Protein AF-A0A521HF65-F1 (afdb_monomer)

Foldseek 3Di:
DDDPDFFDDDVPDDRDWFDDPDPPDDSDWFDDPDPDDDDDSDWFDDDDPPDDRDWFDDPPDDRDWFDDPDPDDSDDDDDDDDDPDDDDDPPPDD

Mean predicted aligned error: 7.66 Å

Solvent-accessible surface area (backbone atoms only — not comparable to full-atom values): 7007 Å² total; per-residue (Å²): 134,90,74,94,76,88,55,84,40,63,96,96,47,72,36,72,83,60,80,51,88,51,96,90,49,71,39,73,86,60,78,55,84,60,91,71,76,89,68,63,42,73,87,62,79,52,90,56,92,91,53,72,39,77,86,64,78,46,92,80,82,73,40,75,86,62,81,52,67,98,86,54,72,48,73,88,84,88,79,90,85,85,76,95,70,87,89,82,75,70,88,92,68,132

Structure (mmCIF, N/CA/C/O backbone):
data_AF-A0A521HF65-F1
#
_entry.id   AF-A0A521HF65-F1
#
loop_
_atom_site.group_PDB
_atom_site.id
_atom_site.type_symbol
_atom_site.label_atom_id
_atom_site.label_alt_id
_atom_site.label_comp_id
_atom_site.label_asym_id
_atom_site.label_entity_id
_atom_site.label_seq_id
_atom_site.pdbx_PDB_ins_code
_atom_site.Cartn_x
_atom_site.Cartn_y
_atom_site.Cartn_z
_atom_site.occupancy
_atom_site.B_iso_or_equiv
_atom_site.auth_seq_id
_atom_site.auth_comp_id
_atom_site.auth_asym_id
_atom_site.auth_atom_id
_atom_site.pdbx_PDB_model_num
ATOM 1 N N . MET A 1 1 ? 13.622 14.111 -13.844 1.00 51.09 1 MET A N 1
ATOM 2 C CA . MET A 1 1 ? 13.345 13.225 -12.695 1.00 51.09 1 MET A CA 1
ATOM 3 C C . MET A 1 1 ? 14.667 12.565 -12.360 1.00 51.09 1 MET A C 1
ATOM 5 O O . MET A 1 1 ? 15.291 12.043 -13.272 1.00 51.09 1 MET A O 1
ATOM 9 N N . ASN A 1 2 ? 15.161 12.738 -11.134 1.00 55.12 2 ASN A N 1
ATOM 10 C CA . ASN A 1 2 ? 16.454 12.198 -10.715 1.00 55.12 2 ASN A CA 1
ATOM 11 C C . ASN A 1 2 ? 16.174 10.924 -9.921 1.00 55.12 2 ASN A C 1
ATOM 13 O O . ASN A 1 2 ? 15.920 10.993 -8.719 1.00 55.12 2 ASN A O 1
ATOM 17 N N . ASP A 1 3 ? 16.158 9.785 -10.602 1.00 68.19 3 ASP A N 1
ATOM 18 C CA . ASP A 1 3 ? 15.866 8.506 -9.966 1.00 68.19 3 ASP A CA 1
ATOM 19 C C . ASP A 1 3 ? 17.160 7.954 -9.353 1.00 68.19 3 ASP A C 1
ATOM 21 O O . ASP A 1 3 ? 18.153 7.757 -10.051 1.00 68.19 3 ASP A O 1
ATOM 25 N N . GLY A 1 4 ? 17.175 7.728 -8.036 1.00 67.31 4 GLY A N 1
ATOM 26 C CA . GLY A 1 4 ? 18.368 7.248 -7.322 1.00 67.31 4 GLY A CA 1
ATOM 27 C C . GLY A 1 4 ? 18.696 5.770 -7.568 1.00 67.31 4 GLY A C 1
ATOM 28 O O . GLY A 1 4 ? 19.836 5.360 -7.366 1.00 67.31 4 GLY A O 1
ATOM 29 N N . VAL A 1 5 ? 17.712 4.973 -8.009 1.00 72.38 5 VAL A N 1
ATOM 30 C CA . VAL A 1 5 ? 17.844 3.550 -8.362 1.00 72.38 5 VAL A CA 1
ATOM 31 C C . VAL A 1 5 ? 16.827 3.217 -9.461 1.00 72.38 5 VAL A C 1
ATOM 33 O O . VAL A 1 5 ? 15.634 3.437 -9.271 1.00 72.38 5 VAL A O 1
ATOM 36 N N . SER A 1 6 ? 17.282 2.651 -10.584 1.00 74.06 6 SER A N 1
ATOM 37 C CA . SER A 1 6 ? 16.422 2.092 -11.638 1.00 74.06 6 SER A CA 1
ATOM 38 C C . SER A 1 6 ? 16.647 0.586 -11.726 1.00 74.06 6 SER A C 1
ATOM 40 O O . SER A 1 6 ? 17.771 0.131 -11.932 1.00 74.06 6 SER A O 1
ATOM 42 N N . GLY A 1 7 ? 15.582 -0.189 -11.532 1.00 71.44 7 GLY A N 1
ATOM 43 C CA . GLY A 1 7 ? 15.594 -1.640 -11.665 1.00 71.44 7 GLY A CA 1
ATOM 44 C C . GLY A 1 7 ? 14.788 -2.063 -12.883 1.00 71.44 7 GLY A C 1
ATOM 45 O O . GLY A 1 7 ? 13.597 -1.775 -12.951 1.00 71.44 7 GLY A O 1
ATOM 46 N N . GLN A 1 8 ? 15.418 -2.754 -13.830 1.00 72.56 8 GLN A N 1
ATOM 47 C CA . GLN A 1 8 ? 14.757 -3.269 -15.031 1.00 72.56 8 GLN A CA 1
ATOM 48 C C . GLN A 1 8 ? 14.743 -4.796 -14.977 1.00 72.56 8 GLN A C 1
ATOM 50 O O . GLN A 1 8 ? 15.793 -5.436 -14.974 1.00 72.56 8 GLN A O 1
ATOM 55 N N . GLY A 1 9 ? 13.548 -5.379 -14.898 1.00 64.31 9 GLY A N 1
ATOM 56 C CA . GLY A 1 9 ? 13.337 -6.823 -14.966 1.00 64.31 9 GLY A CA 1
ATOM 57 C C . GLY A 1 9 ? 12.744 -7.208 -16.318 1.00 64.31 9 GLY A C 1
ATOM 58 O O . GLY A 1 9 ? 11.790 -6.581 -16.767 1.00 64.31 9 GLY A O 1
ATOM 59 N N . GLY A 1 10 ? 13.297 -8.238 -16.966 1.00 70.12 10 GLY A N 1
ATOM 60 C CA . GLY A 1 10 ? 12.679 -8.866 -18.139 1.00 70.12 10 GLY A CA 1
ATOM 61 C C . GLY A 1 10 ? 11.387 -9.629 -17.791 1.00 70.12 10 GLY A C 1
ATOM 62 O O . GLY A 1 10 ? 10.923 -9.578 -16.649 1.00 70.12 10 GLY A O 1
ATOM 63 N N . PRO A 1 11 ? 10.799 -10.373 -18.744 1.00 65.62 11 PRO A N 1
ATOM 64 C CA . PRO A 1 11 ? 9.569 -11.130 -18.511 1.00 65.62 11 PRO A CA 1
ATOM 65 C C . PRO A 1 11 ? 9.680 -12.038 -17.274 1.00 65.62 11 PRO A C 1
ATOM 67 O O . PRO A 1 11 ? 10.532 -12.921 -17.216 1.00 65.62 11 PRO A O 1
ATOM 70 N N . GLY A 1 12 ? 8.833 -11.797 -16.268 1.00 68.44 12 GLY A N 1
ATOM 71 C CA . GLY A 1 12 ? 8.803 -12.561 -15.013 1.00 68.44 12 GLY A CA 1
ATOM 72 C C . GLY A 1 12 ? 9.834 -12.155 -1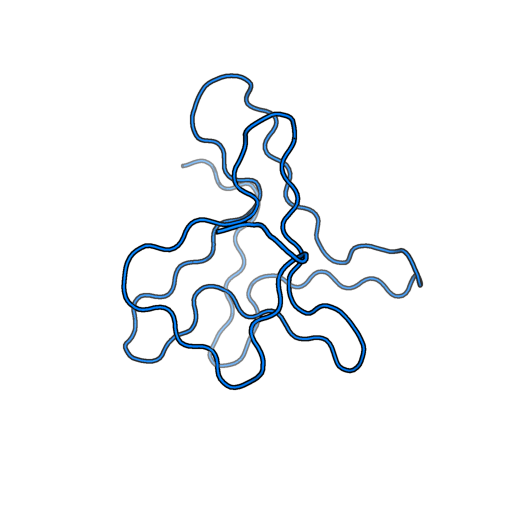3.948 1.00 68.44 12 GLY A C 1
ATOM 73 O O . GLY A 1 12 ? 9.877 -12.784 -12.889 1.00 68.44 12 GLY A O 1
ATOM 74 N N . ALA A 1 13 ? 10.648 -11.120 -14.179 1.00 72.81 13 ALA A N 1
ATOM 75 C CA . ALA A 1 13 ? 11.655 -10.654 -13.225 1.00 72.81 13 ALA A CA 1
ATOM 76 C C . ALA A 1 13 ? 11.199 -9.403 -12.452 1.00 72.81 13 ALA A C 1
ATOM 78 O O . ALA A 1 13 ? 10.526 -8.525 -12.985 1.00 72.81 13 ALA A O 1
ATOM 79 N N . ALA A 1 14 ? 11.611 -9.297 -11.185 1.00 76.19 14 ALA A N 1
ATOM 80 C CA . ALA A 1 14 ? 11.450 -8.073 -10.403 1.00 76.19 14 ALA A CA 1
ATOM 81 C C . ALA A 1 14 ? 12.634 -7.138 -10.677 1.00 76.19 14 ALA A C 1
ATOM 83 O O . ALA A 1 14 ? 13.778 -7.548 -10.491 1.00 76.19 14 ALA A O 1
ATOM 84 N N . GLY A 1 15 ? 12.369 -5.889 -11.074 1.00 78.94 15 GLY A N 1
ATOM 85 C CA . GLY A 1 15 ? 13.425 -4.888 -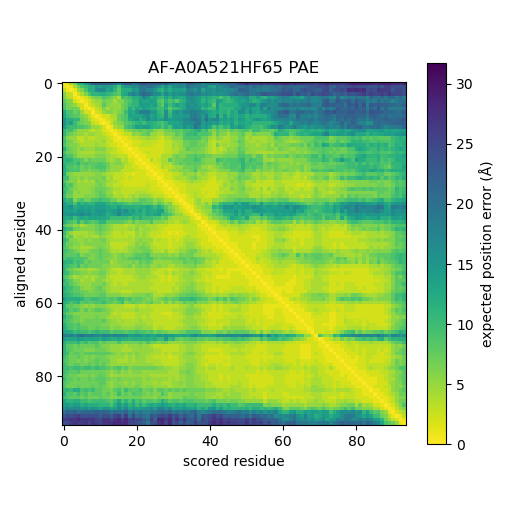11.269 1.00 78.94 15 GLY A CA 1
ATOM 86 C C . GLY A 1 15 ? 14.174 -4.552 -9.973 1.00 78.94 15 GLY A C 1
ATOM 87 O O . GLY A 1 15 ? 15.379 -4.329 -9.998 1.00 78.94 15 GLY A O 1
ATOM 88 N N . VAL A 1 16 ? 13.478 -4.579 -8.830 1.00 83.94 16 VAL A N 1
ATOM 89 C CA . VAL A 1 16 ? 14.046 -4.405 -7.484 1.00 83.94 16 VAL A CA 1
ATOM 90 C C . VAL A 1 16 ? 13.373 -5.392 -6.527 1.00 83.94 16 VAL A C 1
ATOM 92 O O . VAL A 1 16 ? 12.156 -5.571 -6.570 1.00 83.94 16 VAL A O 1
ATOM 95 N N . ARG A 1 17 ? 14.151 -6.037 -5.646 1.00 82.81 17 ARG A N 1
ATOM 96 C CA . ARG A 1 17 ? 13.648 -6.962 -4.617 1.00 82.81 17 ARG A CA 1
ATOM 97 C C . ARG A 1 17 ? 14.333 -6.693 -3.278 1.00 82.81 17 ARG A C 1
ATOM 99 O O . ARG A 1 17 ? 15.529 -6.924 -3.152 1.00 82.81 17 ARG A O 1
ATOM 106 N N . GLY A 1 18 ? 13.567 -6.282 -2.270 1.00 84.50 18 GLY A N 1
ATOM 107 C CA . GLY A 1 18 ? 14.021 -6.263 -0.878 1.00 84.50 18 GLY A CA 1
ATOM 108 C C . GLY A 1 18 ? 13.548 -7.509 -0.133 1.00 84.50 18 GLY A C 1
ATOM 109 O O . GLY A 1 18 ? 12.376 -7.875 -0.217 1.00 84.50 18 GLY A O 1
ATOM 110 N N . ARG A 1 19 ? 14.456 -8.191 0.570 1.00 87.19 19 ARG A N 1
ATOM 111 C CA . ARG A 1 19 ? 14.160 -9.392 1.366 1.00 87.19 19 ARG A CA 1
ATOM 112 C C . ARG A 1 19 ? 14.764 -9.235 2.754 1.00 87.19 19 ARG A C 1
ATOM 114 O O . ARG A 1 19 ? 15.964 -9.013 2.863 1.00 87.19 19 ARG A O 1
ATOM 121 N N . SER A 1 20 ? 13.947 -9.427 3.784 1.00 87.69 20 SER A N 1
ATOM 122 C CA . SER A 1 20 ? 14.402 -9.549 5.169 1.00 87.69 20 SER A CA 1
ATOM 123 C C . SER A 1 20 ? 14.062 -10.937 5.704 1.00 87.69 20 SER A C 1
ATOM 125 O O . SER A 1 20 ? 13.027 -11.496 5.351 1.00 87.69 20 SER A O 1
ATOM 127 N N . ILE A 1 21 ? 14.962 -11.502 6.509 1.00 89.50 21 ILE A N 1
ATOM 128 C CA . ILE A 1 21 ? 14.776 -12.792 7.197 1.00 89.50 21 ILE A CA 1
ATOM 129 C C . ILE A 1 21 ? 14.465 -12.617 8.689 1.00 89.50 21 ILE A C 1
ATOM 131 O O . ILE A 1 21 ? 14.220 -13.601 9.381 1.00 89.50 21 ILE A O 1
ATOM 135 N N . SER A 1 22 ? 14.520 -11.381 9.192 1.00 86.44 22 SER A N 1
ATOM 136 C CA . SER A 1 22 ? 14.176 -11.082 10.580 1.00 86.44 22 SER A CA 1
ATOM 137 C C . SER A 1 22 ? 12.665 -11.174 10.769 1.00 86.44 22 SER A C 1
ATOM 139 O O . SER A 1 22 ? 11.915 -10.744 9.894 1.00 86.44 22 SER A O 1
ATOM 141 N N . GLN A 1 23 ? 12.230 -11.696 11.917 1.00 82.12 23 GLN A N 1
ATOM 142 C CA . GLN A 1 23 ? 10.811 -11.854 12.251 1.00 82.12 23 GLN A CA 1
ATOM 143 C C . GLN A 1 23 ? 10.057 -10.517 12.232 1.00 82.12 23 GLN A C 1
ATOM 145 O O . GLN A 1 23 ? 8.938 -10.462 11.734 1.00 82.12 23 GLN A O 1
ATOM 150 N N . ASP A 1 24 ? 10.717 -9.443 12.670 1.00 83.62 24 ASP A N 1
ATOM 151 C CA . ASP A 1 24 ? 10.162 -8.083 12.706 1.00 83.62 24 ASP A CA 1
ATOM 152 C C . ASP A 1 24 ? 10.763 -7.173 11.618 1.00 83.62 24 ASP A C 1
ATOM 154 O O . ASP A 1 24 ? 10.642 -5.948 11.657 1.00 83.62 24 ASP A O 1
ATOM 158 N N . GLY A 1 25 ? 11.500 -7.748 10.665 1.00 80.50 25 GLY A N 1
ATOM 159 C CA . GLY A 1 25 ? 12.247 -6.983 9.675 1.00 80.50 25 GLY A CA 1
ATOM 160 C C . GLY A 1 25 ? 11.415 -6.575 8.463 1.00 80.50 25 GLY A C 1
ATOM 161 O O . GLY A 1 25 ? 10.667 -7.368 7.901 1.00 80.50 25 GLY A O 1
ATOM 162 N N . PHE A 1 26 ? 11.647 -5.364 7.964 1.00 85.25 26 PHE A N 1
ATOM 163 C CA . PHE A 1 26 ? 11.073 -4.903 6.700 1.00 85.25 26 PHE A CA 1
ATOM 164 C C . PHE A 1 26 ? 11.980 -5.273 5.523 1.00 85.25 26 PHE A C 1
ATOM 166 O O . PHE A 1 26 ? 13.187 -5.047 5.567 1.00 85.25 26 PHE A O 1
ATOM 173 N N . GLY A 1 27 ? 11.406 -5.822 4.449 1.00 88.00 27 GLY A N 1
ATOM 174 C CA . GLY A 1 27 ? 12.143 -6.062 3.202 1.00 88.00 27 GLY A CA 1
ATOM 175 C C . GLY A 1 27 ? 12.435 -4.771 2.429 1.00 88.00 27 GLY A C 1
ATOM 176 O O . GLY A 1 27 ? 13.539 -4.602 1.920 1.00 88.00 27 GLY A O 1
ATOM 177 N N . VAL A 1 28 ? 11.456 -3.863 2.353 1.00 88.50 28 VAL A N 1
ATOM 178 C CA . VAL A 1 28 ? 11.550 -2.540 1.709 1.00 88.50 28 VAL A CA 1
ATOM 179 C C . VAL A 1 28 ? 10.762 -1.535 2.548 1.00 88.50 28 VAL A C 1
ATOM 181 O O . VAL A 1 28 ? 9.646 -1.836 2.967 1.00 88.50 28 VAL A O 1
ATOM 184 N N . VAL A 1 29 ? 11.320 -0.342 2.762 1.00 86.94 29 VAL A N 1
ATOM 185 C CA . VAL A 1 29 ? 10.646 0.782 3.429 1.00 86.94 29 VAL A CA 1
ATOM 186 C C . VAL A 1 29 ? 10.668 1.988 2.494 1.00 86.94 29 VAL A C 1
ATOM 188 O O . VAL A 1 29 ? 11.739 2.441 2.097 1.00 86.94 29 VAL A O 1
ATOM 191 N N . GLY A 1 30 ? 9.489 2.497 2.133 1.00 87.25 30 GLY A N 1
ATOM 192 C CA . GLY A 1 30 ? 9.338 3.737 1.372 1.00 87.25 30 GLY A CA 1
ATOM 193 C C . GLY A 1 30 ? 8.984 4.895 2.300 1.00 87.25 30 GLY A C 1
ATOM 194 O O . GLY A 1 30 ? 7.976 4.831 3.000 1.00 87.25 30 GLY A O 1
ATOM 195 N N . TYR A 1 31 ? 9.796 5.952 2.313 1.00 86.31 31 TYR A N 1
ATOM 196 C CA . TYR A 1 31 ? 9.595 7.121 3.170 1.00 86.31 31 TYR A CA 1
ATOM 197 C C . TYR A 1 31 ? 9.708 8.411 2.357 1.00 86.31 31 TYR A C 1
ATOM 199 O O . TYR A 1 31 ? 10.714 8.647 1.692 1.00 86.31 31 TYR A O 1
ATOM 207 N N . ALA A 1 32 ? 8.674 9.250 2.426 1.00 86.12 32 ALA A N 1
ATOM 208 C CA . ALA A 1 32 ? 8.665 10.582 1.832 1.00 86.12 32 ALA A CA 1
ATOM 209 C C . ALA A 1 32 ? 8.621 11.626 2.958 1.00 86.12 32 ALA A C 1
ATOM 211 O O . ALA A 1 32 ? 7.618 11.736 3.654 1.00 86.12 32 ALA A O 1
ATOM 212 N N . SER A 1 33 ? 9.709 12.381 3.138 1.00 83.94 33 SER A N 1
ATOM 213 C CA . SER A 1 33 ? 9.875 13.360 4.228 1.00 83.94 33 SER A CA 1
ATOM 214 C C . SER A 1 33 ? 9.393 14.774 3.897 1.00 83.94 33 SER A C 1
ATOM 216 O O . SER A 1 33 ? 9.452 15.656 4.753 1.00 83.94 33 SER A O 1
ATOM 218 N N . ALA A 1 34 ? 8.975 15.023 2.655 1.00 78.06 34 ALA A N 1
ATOM 219 C CA . ALA A 1 34 ? 8.593 16.357 2.214 1.00 78.06 34 ALA A CA 1
ATOM 220 C C . ALA A 1 34 ? 7.382 16.861 3.018 1.00 78.06 34 ALA A C 1
ATOM 222 O O . ALA A 1 34 ? 6.301 16.281 2.959 1.00 78.06 34 ALA A O 1
ATOM 223 N N . ILE A 1 35 ? 7.586 17.950 3.766 1.00 72.81 35 ILE A N 1
ATOM 224 C CA . ILE A 1 35 ? 6.572 18.561 4.644 1.00 72.81 35 ILE A CA 1
ATOM 225 C C . ILE A 1 35 ? 5.510 19.307 3.820 1.00 72.81 35 ILE A C 1
ATOM 227 O O . ILE A 1 35 ? 4.379 19.494 4.261 1.00 72.81 35 ILE A O 1
ATOM 231 N N . THR A 1 36 ? 5.863 19.717 2.602 1.00 76.19 36 THR A N 1
ATOM 232 C CA . THR A 1 36 ? 4.965 20.371 1.653 1.00 76.19 36 THR A CA 1
ATOM 233 C C . THR A 1 36 ? 4.839 19.529 0.382 1.00 76.19 36 THR A C 1
ATOM 235 O O . THR A 1 36 ? 5.806 18.933 -0.094 1.00 76.19 36 THR A O 1
ATOM 238 N N . GLY A 1 37 ? 3.625 19.467 -0.172 1.00 70.81 37 GLY A N 1
ATOM 239 C CA . GLY A 1 37 ? 3.309 18.687 -1.374 1.00 70.81 37 GLY A CA 1
ATOM 240 C C . GLY A 1 37 ? 2.685 17.312 -1.098 1.00 70.81 37 GLY A C 1
ATOM 241 O O . GLY A 1 37 ? 2.497 16.898 0.040 1.00 70.81 37 GLY A O 1
ATOM 242 N N . THR A 1 38 ? 2.322 16.600 -2.169 1.00 74.44 38 THR A N 1
ATOM 243 C CA . THR A 1 38 ? 1.653 15.283 -2.128 1.00 74.44 38 THR A CA 1
ATOM 244 C C . THR A 1 38 ? 2.660 14.139 -2.291 1.00 74.44 38 THR A C 1
ATOM 246 O O . THR A 1 38 ? 2.548 13.297 -3.189 1.00 74.44 38 THR A O 1
ATOM 249 N N . GLY A 1 39 ? 3.700 14.141 -1.451 1.00 79.25 39 GLY A N 1
ATOM 250 C CA . GLY A 1 39 ? 4.733 13.103 -1.456 1.00 79.25 39 GLY A CA 1
ATOM 251 C C . GLY A 1 39 ? 4.138 11.704 -1.263 1.00 79.25 39 GLY A C 1
ATOM 252 O O . GLY A 1 39 ? 3.192 11.519 -0.500 1.00 79.25 39 GLY A O 1
ATOM 253 N N . ARG A 1 40 ? 4.681 10.707 -1.968 1.00 85.12 40 ARG A N 1
ATOM 254 C CA . ARG A 1 40 ? 4.272 9.298 -1.860 1.00 85.12 40 ARG A CA 1
ATOM 255 C C . ARG A 1 40 ? 5.481 8.482 -1.428 1.00 85.12 40 ARG A C 1
ATOM 257 O O . ARG A 1 40 ? 6.496 8.514 -2.113 1.00 85.12 40 ARG A O 1
ATOM 264 N N . GLY A 1 41 ? 5.372 7.754 -0.315 1.00 87.44 41 GLY A N 1
ATOM 265 C CA . GLY A 1 41 ? 6.427 6.828 0.112 1.00 87.44 41 GLY A CA 1
ATOM 266 C C . GLY A 1 41 ? 6.581 5.649 -0.853 1.00 87.44 41 GLY A C 1
ATOM 267 O O . GLY A 1 41 ? 7.698 5.229 -1.136 1.00 87.44 41 GLY A O 1
ATOM 268 N N . VAL A 1 42 ? 5.460 5.154 -1.395 1.00 89.56 42 VAL A N 1
ATOM 269 C CA . VAL A 1 42 ? 5.397 4.103 -2.422 1.00 89.56 42 VAL A CA 1
ATOM 270 C C . VAL A 1 42 ? 4.281 4.442 -3.415 1.00 89.56 42 VAL A C 1
ATOM 272 O O . VAL A 1 42 ? 3.202 4.878 -3.012 1.00 89.56 42 VAL A O 1
ATOM 275 N N . TYR A 1 43 ? 4.532 4.241 -4.708 1.00 88.12 43 TYR A N 1
ATOM 276 C CA . TYR A 1 43 ? 3.552 4.398 -5.784 1.00 88.12 43 TYR A CA 1
ATOM 277 C C . TYR A 1 43 ? 3.597 3.169 -6.696 1.00 88.12 43 TYR A C 1
ATOM 279 O O . TYR A 1 43 ? 4.670 2.806 -7.172 1.00 88.12 43 TYR A O 1
ATOM 287 N N . GLY A 1 44 ? 2.449 2.523 -6.916 1.00 89.81 44 GLY A N 1
ATOM 288 C CA . GLY A 1 44 ? 2.312 1.383 -7.823 1.00 89.81 44 GLY A CA 1
ATOM 289 C C . GLY A 1 44 ? 1.371 1.724 -8.972 1.00 89.81 44 GLY A C 1
ATOM 290 O O . GLY A 1 44 ? 0.239 2.142 -8.733 1.00 89.81 44 GLY A O 1
ATOM 291 N N . GLN A 1 45 ? 1.836 1.547 -10.207 1.00 89.81 45 GLN A N 1
ATOM 292 C CA . GLN A 1 45 ? 1.085 1.812 -11.433 1.00 89.81 45 GLN A CA 1
ATOM 293 C C . GLN A 1 45 ? 1.231 0.628 -12.385 1.00 89.81 45 GLN A C 1
ATOM 295 O O . GLN A 1 45 ? 2.320 0.075 -12.529 1.00 89.81 45 GLN A O 1
ATOM 300 N N . ALA A 1 46 ? 0.129 0.252 -13.029 1.00 90.00 46 ALA A N 1
ATOM 301 C CA . ALA A 1 46 ? 0.114 -0.756 -14.074 1.00 90.00 46 ALA A CA 1
ATOM 302 C C . ALA A 1 46 ? -0.970 -0.397 -15.103 1.00 90.00 46 ALA A C 1
ATOM 304 O O . ALA A 1 46 ? -2.129 -0.207 -14.738 1.00 90.00 46 ALA A O 1
ATOM 305 N N . ASP A 1 47 ? -0.574 -0.268 -16.372 1.00 89.94 47 ASP A N 1
ATOM 306 C CA . ASP A 1 47 ? -1.419 0.338 -17.414 1.00 89.94 47 ASP A CA 1
ATOM 307 C C . ASP A 1 47 ? -2.118 -0.700 -18.313 1.00 89.94 47 ASP A C 1
ATOM 309 O O . ASP A 1 47 ? -3.032 -0.372 -19.068 1.00 89.94 47 ASP A O 1
ATOM 313 N N . ALA A 1 48 ? -1.704 -1.970 -18.250 1.00 88.75 48 ALA A N 1
ATOM 314 C CA . ALA A 1 48 ? -2.253 -3.024 -19.097 1.00 88.75 48 ALA A CA 1
ATOM 315 C C . ALA A 1 48 ? -3.594 -3.562 -18.552 1.00 88.75 48 ALA A C 1
ATOM 317 O O . ALA A 1 48 ? -3.757 -3.691 -17.333 1.00 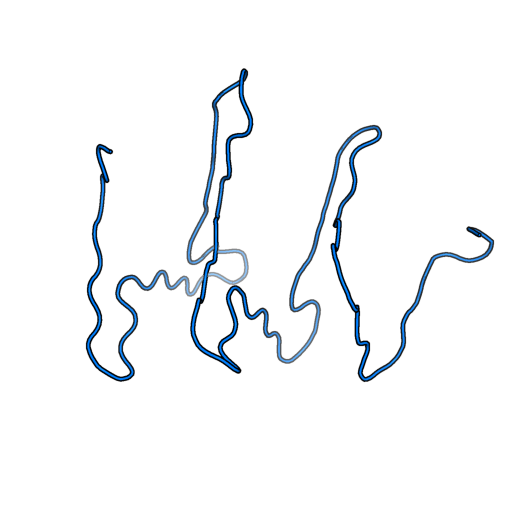88.75 48 ALA A O 1
ATOM 318 N N . PRO A 1 49 ? -4.549 -3.957 -19.415 1.00 90.00 49 PRO A N 1
ATOM 319 C CA . PRO A 1 49 ? -5.784 -4.598 -18.972 1.00 90.00 49 PRO A CA 1
ATOM 320 C C . PRO A 1 49 ? -5.508 -5.835 -18.108 1.00 90.00 49 PRO A C 1
ATOM 322 O O . PRO A 1 49 ? -4.694 -6.683 -18.464 1.00 90.00 49 PRO A O 1
ATOM 325 N N . GLY A 1 50 ? -6.182 -5.933 -16.961 1.00 85.31 50 GLY A N 1
ATOM 326 C CA . GLY A 1 50 ? -6.006 -7.045 -16.019 1.00 85.31 50 GLY A CA 1
ATOM 327 C C . GLY A 1 50 ? -4.705 -7.013 -15.209 1.00 85.31 50 GLY A C 1
ATOM 328 O O . GLY A 1 50 ? -4.481 -7.912 -14.401 1.00 85.31 50 GLY A O 1
ATOM 329 N N . SER A 1 51 ? -3.855 -5.998 -15.390 1.00 89.69 51 SER A N 1
ATOM 330 C CA . SER A 1 51 ? -2.678 -5.811 -14.543 1.00 89.69 51 SER A CA 1
ATOM 331 C C . SER A 1 51 ? -3.052 -5.287 -13.150 1.00 89.69 51 SER A C 1
ATOM 333 O O . SER A 1 51 ? -4.118 -4.705 -12.943 1.00 89.69 51 SER A O 1
ATOM 335 N N . ILE A 1 52 ? -2.174 -5.530 -12.174 1.00 90.88 52 ILE A N 1
ATOM 336 C CA . ILE A 1 52 ? -2.369 -5.143 -10.774 1.00 90.88 52 ILE A CA 1
ATOM 337 C C . ILE A 1 52 ? -1.281 -4.133 -10.406 1.00 90.88 52 ILE A C 1
ATOM 339 O O . ILE A 1 52 ? -0.101 -4.472 -10.432 1.00 90.88 52 ILE A O 1
ATOM 343 N N . GLY A 1 53 ? -1.668 -2.906 -10.040 1.00 91.88 53 GLY A N 1
ATOM 344 C CA . GLY A 1 53 ? -0.713 -1.866 -9.635 1.00 91.88 53 GLY A CA 1
ATOM 345 C C . GLY A 1 53 ? -0.028 -2.157 -8.295 1.00 91.88 53 GLY A C 1
ATOM 346 O O . GLY A 1 53 ? 1.172 -1.935 -8.156 1.00 91.88 53 GLY A O 1
ATOM 347 N N . VAL A 1 54 ? -0.776 -2.680 -7.314 1.00 92.75 54 VAL A N 1
ATOM 348 C CA . VAL A 1 54 ? -0.264 -3.103 -5.999 1.00 92.75 54 VAL A CA 1
ATOM 349 C C . VAL A 1 54 ? -0.991 -4.373 -5.559 1.00 92.75 54 VAL A C 1
ATOM 351 O O . VAL A 1 54 ? -2.219 -4.399 -5.520 1.00 92.75 54 VAL A O 1
ATOM 354 N N . HIS A 1 55 ? -0.238 -5.415 -5.205 1.00 91.88 55 HIS A N 1
ATOM 355 C CA . HIS A 1 55 ? -0.770 -6.679 -4.694 1.00 91.88 55 HIS A CA 1
ATOM 356 C C . HIS A 1 55 ? -0.164 -6.971 -3.317 1.00 91.88 55 HIS A C 1
ATOM 358 O O . HIS A 1 55 ? 1.046 -7.153 -3.201 1.00 91.88 55 HIS A O 1
ATOM 364 N N . GLY A 1 56 ? -1.003 -7.010 -2.279 1.00 93.44 56 GLY A N 1
ATOM 365 C CA . GLY A 1 56 ? -0.623 -7.468 -0.942 1.00 93.44 56 GLY A CA 1
ATOM 366 C C . GLY A 1 56 ? -1.110 -8.891 -0.694 1.00 93.44 56 GLY A C 1
ATOM 367 O O . GLY A 1 56 ? -2.283 -9.187 -0.911 1.00 93.44 56 GLY A O 1
ATOM 368 N N . TYR A 1 57 ? -0.221 -9.761 -0.225 1.00 92.81 57 TYR A N 1
ATOM 369 C CA . TYR A 1 57 ? -0.534 -11.140 0.137 1.00 92.81 57 TYR A CA 1
ATOM 370 C C . TYR A 1 57 ? 0.091 -11.469 1.492 1.00 92.81 57 TYR A C 1
ATOM 372 O O . TYR A 1 57 ? 1.266 -11.189 1.720 1.00 92.81 57 TYR A O 1
ATOM 380 N N . SER A 1 58 ? -0.688 -12.105 2.363 1.00 93.12 58 SER A N 1
ATOM 381 C CA . SER A 1 58 ? -0.193 -12.786 3.557 1.00 93.12 58 SER A CA 1
ATOM 382 C C . SER A 1 58 ? -0.902 -14.129 3.665 1.00 93.12 58 SER A C 1
ATOM 384 O O . SER A 1 58 ? -2.102 -14.193 3.409 1.00 93.12 58 SER A O 1
ATOM 386 N N . GLY A 1 59 ? -0.180 -15.191 4.035 1.00 89.00 59 GLY A N 1
ATOM 387 C CA . GLY A 1 59 ? -0.794 -16.501 4.277 1.00 89.00 59 GLY A CA 1
ATOM 388 C C . GLY A 1 59 ? -1.744 -16.421 5.479 1.00 89.00 59 GLY A C 1
ATOM 389 O O . GLY A 1 59 ? -2.960 -16.420 5.302 1.00 89.00 59 GLY A O 1
ATOM 390 N N . PRO A 1 60 ? -1.209 -16.292 6.703 1.00 91.69 60 PRO A N 1
ATOM 391 C CA . PRO A 1 60 ? -1.968 -15.853 7.869 1.00 91.69 60 PRO A CA 1
ATOM 392 C C . PRO A 1 60 ? -1.815 -14.335 8.097 1.00 91.69 60 PRO A C 1
ATOM 394 O O . PRO A 1 60 ? -0.716 -13.792 8.003 1.00 91.69 60 PRO A O 1
ATOM 397 N N . GLY A 1 61 ? -2.899 -13.63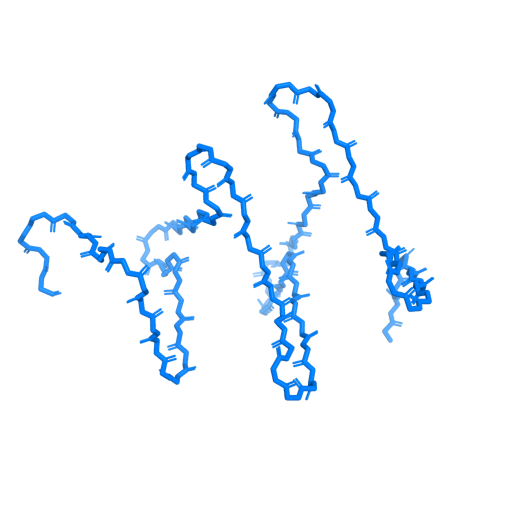0 8.431 1.00 90.44 61 GLY A N 1
ATOM 398 C CA . GLY A 1 61 ? -2.848 -12.238 8.905 1.00 90.44 61 GLY A CA 1
ATOM 399 C C . GLY A 1 61 ? -3.311 -11.191 7.889 1.00 90.44 61 GLY A C 1
ATOM 400 O O . GLY A 1 61 ? -4.322 -11.377 7.218 1.00 90.44 61 GLY A O 1
ATOM 401 N N . ILE A 1 62 ? -2.615 -10.051 7.832 1.00 92.19 62 ILE A N 1
ATOM 402 C CA . ILE A 1 62 ? -3.060 -8.852 7.107 1.00 92.19 62 ILE A CA 1
ATOM 403 C C . ILE A 1 62 ? -2.218 -8.668 5.841 1.00 92.19 62 ILE A C 1
ATOM 405 O O . ILE A 1 62 ? -1.018 -8.432 5.927 1.00 92.19 62 ILE A O 1
ATOM 409 N N . GLY A 1 63 ? -2.849 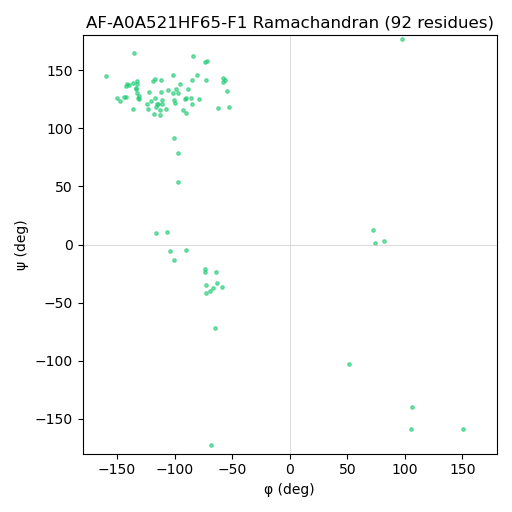-8.749 4.664 1.00 94.06 63 GLY A N 1
ATOM 410 C CA . GLY A 1 63 ? -2.169 -8.529 3.379 1.00 94.06 63 GLY A CA 1
ATOM 411 C C . GLY A 1 63 ? -1.815 -7.060 3.115 1.00 94.06 63 GLY A C 1
ATOM 412 O O . GLY A 1 63 ? -0.770 -6.780 2.534 1.00 94.06 63 GLY A O 1
ATOM 413 N N . VAL A 1 64 ? -2.667 -6.124 3.554 1.00 93.75 64 VAL A N 1
ATOM 414 C CA . VAL A 1 64 ? -2.438 -4.669 3.486 1.00 93.75 64 VAL A CA 1
ATOM 415 C C . VAL A 1 64 ? -3.034 -4.013 4.731 1.00 93.75 64 VAL A C 1
ATOM 417 O O . VAL A 1 64 ? -4.213 -4.203 5.022 1.00 93.75 64 VAL A O 1
ATOM 420 N N . MET A 1 65 ? -2.233 -3.226 5.454 1.00 93.25 65 MET A N 1
ATOM 421 C CA . MET A 1 65 ? -2.679 -2.426 6.597 1.00 93.25 65 MET A CA 1
ATOM 422 C C . MET A 1 65 ? -2.532 -0.938 6.271 1.00 93.25 65 MET A C 1
ATOM 424 O O . MET A 1 65 ? -1.429 -0.472 6.001 1.00 93.25 65 MET A O 1
ATOM 428 N N . GLY A 1 66 ? -3.639 -0.197 6.317 1.00 93.19 66 GLY A N 1
ATOM 429 C CA . GLY A 1 66 ? -3.638 1.264 6.263 1.00 93.19 66 GLY A CA 1
ATOM 430 C C . GLY A 1 66 ? -3.771 1.849 7.666 1.00 93.19 66 GLY A C 1
ATOM 431 O O . GLY A 1 66 ? -4.625 1.411 8.436 1.00 93.19 66 GLY A O 1
ATOM 432 N N . VAL A 1 67 ? -2.953 2.848 7.994 1.00 92.56 67 VAL A N 1
ATOM 433 C CA . VAL A 1 67 ? -3.041 3.612 9.247 1.00 92.56 67 VAL A CA 1
ATOM 434 C C . VAL A 1 67 ? -2.942 5.091 8.905 1.00 92.56 67 VAL A C 1
ATOM 436 O O . VAL A 1 67 ? -2.074 5.493 8.133 1.00 92.56 67 VAL A O 1
ATOM 439 N N . ALA A 1 68 ? -3.821 5.903 9.484 1.00 91.56 68 ALA A N 1
ATOM 440 C CA . ALA A 1 68 ? -3.795 7.351 9.341 1.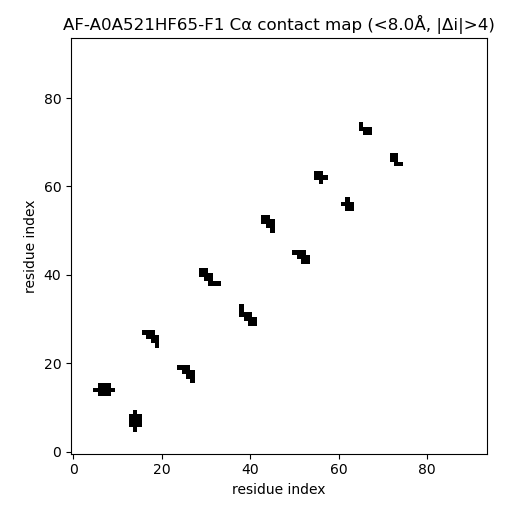00 91.56 68 ALA A CA 1
ATOM 441 C C . ALA A 1 68 ? -3.943 8.017 10.714 1.00 91.56 68 ALA A C 1
ATOM 443 O O . ALA A 1 68 ? -4.694 7.541 11.564 1.00 91.56 68 ALA A O 1
ATOM 444 N N . GLY A 1 69 ? -3.204 9.105 10.936 1.00 87.88 69 GLY A N 1
ATOM 445 C CA . GLY A 1 69 ? -3.323 9.926 12.143 1.00 87.88 69 GLY A CA 1
ATOM 446 C C . GLY A 1 69 ? -4.456 10.955 12.051 1.00 87.88 69 GLY A C 1
ATOM 447 O O . GLY A 1 69 ? -4.906 11.301 10.958 1.00 87.88 69 GLY A O 1
ATOM 448 N 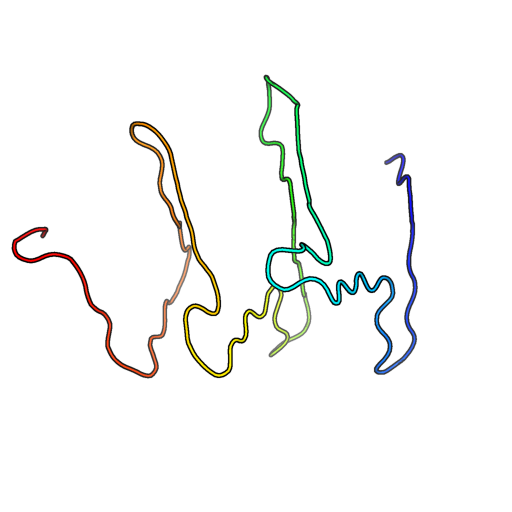N . ALA A 1 70 ? -4.866 11.485 13.210 1.00 85.31 70 ALA A N 1
ATOM 449 C CA . ALA A 1 70 ? -5.867 12.547 13.368 1.00 85.31 70 ALA A CA 1
ATOM 450 C C . ALA A 1 70 ? -7.197 12.277 12.632 1.00 85.31 70 ALA A C 1
ATOM 452 O O . ALA A 1 70 ? -8.020 11.511 13.124 1.00 85.31 70 ALA A O 1
ATOM 453 N N . THR A 1 71 ? -7.409 12.921 11.479 1.00 83.81 71 THR A N 1
ATOM 454 C CA . THR A 1 71 ? -8.626 12.859 10.645 1.00 83.81 71 THR A CA 1
ATOM 455 C C . THR A 1 71 ? -8.372 12.251 9.261 1.00 83.81 71 THR A C 1
ATOM 457 O O . THR A 1 71 ? -9.220 12.343 8.374 1.00 83.81 71 THR A O 1
ATOM 460 N N . GLY A 1 72 ? -7.190 11.668 9.041 1.00 87.31 72 GLY A N 1
ATOM 461 C CA . GLY A 1 72 ? -6.817 11.094 7.753 1.00 87.31 72 GLY A CA 1
ATOM 462 C C . GLY A 1 72 ? -7.559 9.794 7.434 1.00 87.31 72 GLY A C 1
ATOM 463 O O . GLY A 1 72 ? -8.014 9.069 8.317 1.00 87.31 72 GLY A O 1
ATOM 464 N N . TYR A 1 73 ? -7.631 9.466 6.146 1.00 91.81 73 TYR A N 1
ATOM 465 C CA . TYR A 1 73 ? -8.189 8.202 5.676 1.00 91.81 73 TYR A CA 1
ATOM 466 C C . TYR A 1 73 ? -7.096 7.137 5.587 1.00 91.81 73 TYR A C 1
ATOM 468 O O . TYR A 1 73 ? -6.099 7.327 4.895 1.00 91.81 73 TYR A O 1
ATOM 476 N N . ALA A 1 74 ? -7.309 5.988 6.233 1.00 91.69 74 ALA A N 1
ATOM 477 C CA . ALA A 1 74 ? -6.429 4.825 6.093 1.00 91.69 74 ALA A CA 1
ATOM 478 C C . ALA A 1 74 ? -6.429 4.247 4.660 1.00 91.69 74 ALA A C 1
ATOM 480 O O . ALA A 1 74 ? -5.464 3.604 4.254 1.00 91.69 74 ALA A O 1
ATOM 481 N N . GLY A 1 75 ? -7.497 4.489 3.891 1.00 92.81 75 GLY A N 1
ATOM 482 C CA . GLY A 1 75 ? -7.600 4.154 2.474 1.00 92.81 75 GLY A CA 1
ATOM 483 C C . GLY A 1 75 ? -8.692 4.974 1.785 1.00 92.81 75 GLY A C 1
ATOM 484 O O 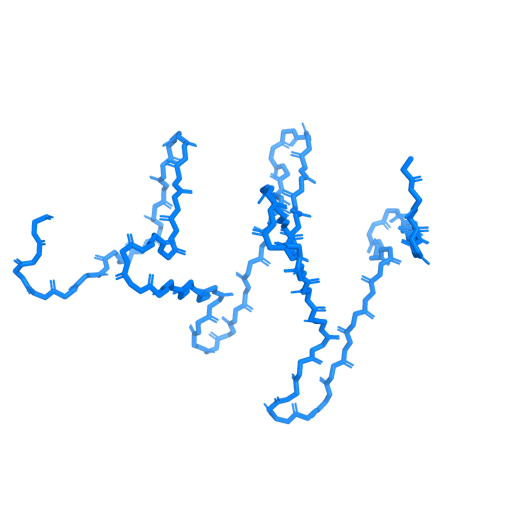. GLY A 1 75 ? -9.721 5.273 2.389 1.00 92.81 75 GLY A O 1
ATOM 485 N N . VAL A 1 76 ? -8.462 5.340 0.524 1.00 93.44 76 VAL A N 1
ATOM 486 C CA . VAL A 1 76 ? -9.424 6.036 -0.345 1.00 93.44 76 VAL A CA 1
ATOM 487 C C . VAL A 1 76 ? -9.434 5.320 -1.689 1.00 93.44 76 VAL A C 1
ATOM 489 O O . VAL A 1 76 ? -8.375 5.081 -2.267 1.00 93.44 76 VAL A O 1
ATOM 492 N N . PHE A 1 77 ? -10.622 4.986 -2.189 1.00 94.31 77 PHE A N 1
ATOM 493 C CA . PHE A 1 77 ? -10.797 4.250 -3.439 1.00 94.31 77 PHE A CA 1
ATOM 494 C C . PHE A 1 77 ? -11.656 5.068 -4.401 1.00 94.31 77 PHE A C 1
ATOM 496 O O . PHE A 1 77 ? -12.715 5.564 -4.022 1.00 94.31 77 PHE A O 1
ATOM 503 N N . ASN A 1 78 ? -11.205 5.201 -5.647 1.00 94.69 78 ASN A N 1
ATOM 504 C CA . ASN A 1 78 ? -11.978 5.813 -6.721 1.00 94.69 78 ASN A CA 1
ATOM 505 C C . ASN A 1 78 ? -12.363 4.726 -7.732 1.00 94.69 78 ASN A C 1
ATOM 507 O O . ASN A 1 78 ? -11.493 4.017 -8.237 1.00 94.69 78 ASN A O 1
ATOM 511 N N . GLY A 1 79 ? -13.662 4.582 -7.996 1.00 95.81 79 GLY A N 1
ATOM 512 C CA . GLY A 1 79 ? -14.208 3.552 -8.878 1.00 95.81 79 GLY A CA 1
ATOM 513 C C . GLY A 1 79 ? -14.901 2.416 -8.126 1.00 95.81 79 GLY A C 1
ATOM 514 O O . GLY A 1 79 ? -15.364 2.575 -6.997 1.00 95.81 79 GLY A O 1
ATOM 515 N N . ARG A 1 80 ? -15.029 1.261 -8.788 1.00 94.19 80 ARG A N 1
ATOM 516 C CA . ARG A 1 80 ? -15.709 0.085 -8.229 1.00 94.19 80 ARG A CA 1
ATOM 517 C C . ARG A 1 80 ? -14.791 -0.635 -7.245 1.00 94.19 80 ARG A C 1
ATOM 519 O O . ARG A 1 80 ? -13.703 -1.057 -7.621 1.00 94.19 80 ARG A O 1
ATOM 526 N N . VAL A 1 81 ? -15.268 -0.833 -6.021 1.00 94.94 81 VAL A N 1
ATOM 527 C CA . VAL A 1 81 ? -14.603 -1.662 -5.010 1.00 94.94 81 VAL A CA 1
ATOM 528 C C . VAL A 1 81 ? -15.299 -3.017 -4.972 1.00 94.94 81 VAL A C 1
ATOM 530 O O . VAL A 1 81 ? -16.513 -3.083 -4.791 1.00 94.94 81 VAL A O 1
ATOM 533 N N . SER A 1 82 ? -14.537 -4.093 -5.161 1.00 94.56 82 SER A N 1
ATOM 534 C CA . SER A 1 82 ? -15.033 -5.467 -5.065 1.00 94.56 82 SER A CA 1
ATOM 535 C C . SER A 1 82 ? -14.414 -6.147 -3.853 1.00 94.56 82 SER A C 1
ATOM 537 O O . SER A 1 82 ? -13.198 -6.096 -3.669 1.00 94.56 82 SER A O 1
ATOM 539 N N . VAL A 1 83 ? -15.248 -6.790 -3.037 1.00 94.56 83 VAL A N 1
ATOM 540 C CA . VAL A 1 83 ? -14.813 -7.591 -1.892 1.00 94.56 83 VAL A CA 1
ATOM 541 C C . VAL A 1 83 ? -15.265 -9.020 -2.136 1.00 94.56 83 VAL A C 1
ATOM 543 O O . VAL A 1 83 ? -16.459 -9.309 -2.142 1.00 94.56 83 VAL A O 1
ATOM 546 N N . ASN A 1 84 ? -14.303 -9.914 -2.344 1.00 93.38 84 ASN A N 1
ATOM 547 C CA . ASN A 1 84 ? -14.560 -11.345 -2.428 1.00 93.38 84 ASN A CA 1
ATOM 548 C C . ASN A 1 84 ? -14.283 -11.972 -1.057 1.00 93.38 84 ASN A C 1
ATOM 550 O O . ASN A 1 84 ? -13.190 -12.470 -0.793 1.00 93.38 84 ASN A O 1
ATOM 554 N N . GLY A 1 85 ? -15.246 -11.813 -0.149 1.00 93.12 85 GLY A N 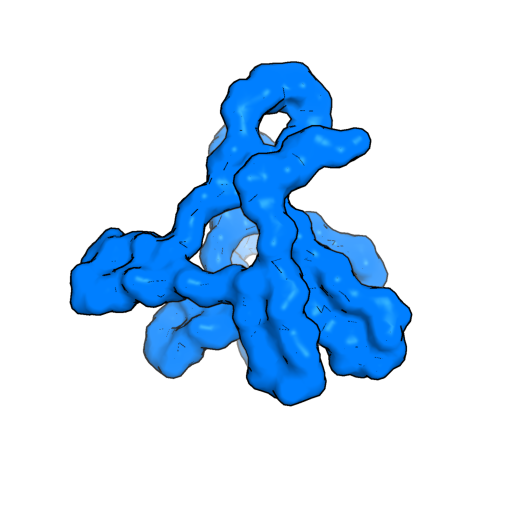1
ATOM 555 C CA . GLY A 1 85 ? -15.132 -12.194 1.256 1.00 93.12 85 GLY A CA 1
ATOM 556 C C . GLY A 1 85 ? -15.981 -11.301 2.158 1.00 93.12 85 GLY A C 1
ATOM 557 O O . GLY A 1 85 ? -16.921 -10.645 1.709 1.00 93.12 85 GLY A O 1
ATOM 558 N N . THR A 1 86 ? -15.635 -11.264 3.442 1.00 91.88 86 THR A N 1
ATOM 559 C CA . THR A 1 86 ? -16.360 -10.467 4.435 1.00 91.88 86 THR A CA 1
ATOM 560 C C . THR A 1 86 ? -15.759 -9.073 4.563 1.00 91.88 86 THR A C 1
ATOM 562 O O . THR A 1 86 ? -14.581 -8.924 4.880 1.00 91.88 86 THR A O 1
ATOM 565 N N . LEU A 1 87 ? -16.592 -8.045 4.397 1.00 91.38 87 LEU A N 1
ATOM 566 C CA . LEU A 1 87 ? -16.268 -6.683 4.808 1.00 91.38 87 LEU A CA 1
ATOM 567 C C . LEU A 1 87 ? -16.737 -6.468 6.252 1.00 91.38 87 LEU A C 1
ATOM 569 O O . LEU A 1 87 ? -17.936 -6.468 6.527 1.00 91.38 87 LEU A O 1
ATOM 573 N N . SER A 1 88 ? -15.796 -6.279 7.175 1.00 88.25 88 SER A N 1
ATOM 574 C CA . SER A 1 88 ? -16.077 -6.025 8.592 1.00 88.25 88 SER A CA 1
ATOM 575 C C . SER A 1 88 ? -15.694 -4.603 8.996 1.00 88.25 88 SER A C 1
ATOM 577 O O . SER A 1 88 ? -14.643 -4.107 8.596 1.00 88.25 88 SER A O 1
ATOM 579 N N . LYS A 1 89 ? -16.505 -3.979 9.853 1.00 84.38 89 LYS A N 1
ATOM 580 C CA . LYS A 1 89 ? -16.220 -2.694 10.510 1.00 84.38 89 LYS A CA 1
ATOM 581 C C . LYS A 1 89 ? -16.569 -2.762 11.994 1.00 84.38 89 LYS A C 1
ATOM 583 O O . LYS A 1 89 ? -17.303 -3.660 12.409 1.00 84.38 89 LYS A O 1
ATOM 588 N N . ALA A 1 90 ? -16.091 -1.799 12.779 1.00 80.94 90 ALA A N 1
ATOM 589 C CA . ALA A 1 90 ? -16.515 -1.655 14.167 1.00 80.94 90 ALA A CA 1
ATOM 590 C C . ALA A 1 90 ? -18.044 -1.467 14.255 1.00 80.94 90 ALA A C 1
ATOM 592 O O . ALA A 1 90 ? -18.668 -0.826 13.401 1.00 80.94 90 ALA A O 1
ATOM 593 N N . ALA A 1 91 ? -18.665 -2.043 15.287 1.00 79.81 91 ALA A N 1
ATOM 594 C CA . ALA A 1 91 ? -20.103 -1.919 15.493 1.00 79.81 91 ALA A CA 1
ATOM 595 C C . ALA A 1 91 ? -20.514 -0.436 15.616 1.00 79.81 91 ALA A C 1
ATOM 597 O O . ALA A 1 91 ? -19.841 0.344 16.284 1.00 79.81 91 ALA A O 1
ATOM 598 N N . ARG A 1 92 ? -21.659 -0.075 15.012 1.00 65.50 92 ARG A N 1
ATOM 599 C CA . ARG A 1 92 ? -22.317 1.254 15.075 1.00 65.50 92 ARG A CA 1
ATOM 600 C C . ARG A 1 92 ? -21.677 2.425 14.312 1.00 65.50 92 ARG A C 1
ATOM 602 O O . ARG A 1 92 ? -22.111 3.554 14.505 1.00 65.50 92 ARG A O 1
ATOM 609 N N . GLN A 1 93 ? -20.720 2.199 13.419 1.00 68.25 93 GLN A N 1
ATOM 610 C CA . GLN A 1 93 ? -20.280 3.245 12.482 1.00 68.25 93 GLN A CA 1
ATOM 611 C C . GLN A 1 93 ? -21.088 3.116 11.186 1.00 68.25 93 GLN A C 1
ATOM 613 O O . GLN A 1 93 ? -21.050 2.045 10.582 1.00 68.25 93 GLN A O 1
ATOM 618 N N . PHE A 1 94 ? -21.906 4.115 10.840 1.00 54.91 94 PHE A N 1
ATOM 619 C CA . PHE A 1 94 ? -22.652 4.148 9.572 1.00 54.91 94 PHE A CA 1
ATOM 620 C C . PHE A 1 94 ? -21.701 4.371 8.400 1.00 54.91 94 PHE A C 1
ATOM 622 O O . PHE A 1 94 ? -20.788 5.211 8.553 1.00 54.91 94 PHE A O 1
#

pLDDT: mean 84.27, std 9.98, range [51.09, 95.81]

Nearest PDB structures (foldseek):
  4ufq-assembly2_A  TM=5.754E-01  e=2.868E+00  Streptomyces koganeiensis

Sequence (94 aa):
MNDGVSGQGGPGAAGVRGRSISQDGFGVVGYASAITGTGRGVYGQADAPGSIGVHGYSGPGIGVMGVAGATGYAGVFNGRVSVNGTLSKAARQF

Secondary structure (DSSP, 8-state):
---S------TT--SS-----STT--S-------SSS---S------STT--S-----SSS-S------TT--S----S----SS-----TT--

Radius of gyration: 16.78 Å; Cα contacts (8 Å, |Δi|>4): 50; chains: 1; bounding box: 41×37×35 Å